Protein AF-A0A535UDQ7-F1 (afdb_monomer_lite)

Structure (mmCIF, N/CA/C/O backbone):
data_AF-A0A535UDQ7-F1
#
_entry.id   AF-A0A535UDQ7-F1
#
loop_
_atom_site.group_PDB
_atom_site.id
_atom_site.type_symbol
_atom_site.label_atom_id
_atom_site.label_alt_id
_atom_site.label_comp_id
_atom_site.label_asym_id
_atom_site.label_entity_id
_atom_site.label_seq_id
_atom_site.pdbx_PDB_ins_code
_atom_site.Cartn_x
_atom_site.Cartn_y
_atom_site.Cartn_z
_atom_site.occupancy
_atom_site.B_iso_or_equiv
_atom_site.auth_seq_id
_atom_site.auth_comp_id
_atom_site.auth_asym_id
_atom_site.auth_atom_id
_atom_site.pdbx_PDB_model_num
ATOM 1 N N . MET A 1 1 ? -22.050 14.878 -4.193 1.00 33.62 1 MET A N 1
ATOM 2 C CA . MET A 1 1 ? -20.756 15.365 -4.722 1.00 33.62 1 MET A CA 1
ATOM 3 C C . MET A 1 1 ? -20.151 16.289 -3.664 1.00 33.62 1 MET A C 1
ATOM 5 O O . MET A 1 1 ? -20.399 17.487 -3.688 1.00 33.62 1 MET A O 1
ATOM 9 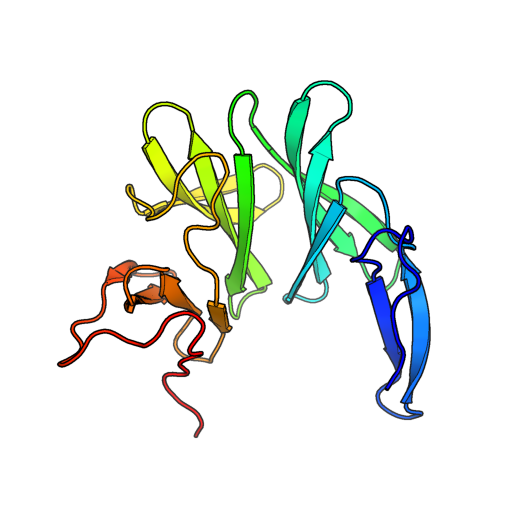N N . HIS A 1 2 ? -19.481 15.735 -2.648 1.00 35.66 2 HIS A N 1
ATOM 10 C CA . HIS A 1 2 ? -18.840 16.558 -1.617 1.00 35.66 2 HIS A CA 1
ATOM 11 C C . HIS A 1 2 ? -17.527 17.099 -2.181 1.00 35.66 2 HIS A C 1
ATOM 13 O O . HIS A 1 2 ? -16.598 16.345 -2.447 1.00 35.66 2 HIS A O 1
ATOM 19 N N . ARG A 1 3 ? -17.491 18.408 -2.440 1.00 41.28 3 ARG A N 1
ATOM 20 C CA . ARG A 1 3 ? -16.257 19.122 -2.767 1.00 41.28 3 ARG A CA 1
ATOM 21 C C . ARG A 1 3 ? -15.424 19.215 -1.491 1.00 41.28 3 ARG A C 1
ATOM 23 O O . ARG A 1 3 ? -15.891 19.806 -0.520 1.00 41.28 3 ARG A O 1
ATOM 30 N N . HIS A 1 4 ? -14.214 18.666 -1.512 1.00 39.59 4 HIS A N 1
ATOM 31 C CA . HIS A 1 4 ? -13.189 19.015 -0.533 1.00 39.59 4 HIS A CA 1
ATOM 32 C C . HIS A 1 4 ? -13.003 20.539 -0.541 1.00 39.59 4 HIS A C 1
ATOM 34 O O . HIS A 1 4 ? -12.881 21.148 -1.610 1.00 39.59 4 HIS A O 1
ATOM 40 N N . ARG A 1 5 ? -13.027 21.172 0.637 1.00 41.09 5 ARG A N 1
ATOM 41 C CA . ARG A 1 5 ? -12.591 22.566 0.771 1.00 41.09 5 ARG A CA 1
ATOM 42 C C . ARG A 1 5 ? -11.083 22.593 0.543 1.00 41.09 5 ARG A C 1
ATOM 44 O O . ARG A 1 5 ? -10.355 21.806 1.137 1.00 41.09 5 ARG A O 1
ATOM 51 N N . ALA A 1 6 ? -10.622 23.489 -0.326 1.00 38.72 6 ALA A N 1
ATOM 52 C CA . ALA A 1 6 ? -9.198 23.718 -0.522 1.00 38.72 6 ALA A CA 1
ATOM 53 C C . ALA A 1 6 ? -8.548 24.061 0.833 1.00 38.72 6 ALA A C 1
ATOM 55 O O . ALA A 1 6 ? -8.962 25.024 1.477 1.00 38.72 6 ALA A O 1
ATOM 56 N N . GLY A 1 7 ? -7.577 23.250 1.264 1.00 47.38 7 GLY A N 1
ATOM 57 C CA . GLY A 1 7 ? -6.815 23.446 2.502 1.00 47.38 7 GLY A CA 1
ATOM 58 C C . GLY A 1 7 ? -7.029 22.402 3.606 1.00 47.38 7 GLY A C 1
ATOM 59 O O . GLY A 1 7 ? -6.255 22.403 4.557 1.00 47.38 7 GLY A O 1
ATOM 60 N N . GLU A 1 8 ? -8.010 21.498 3.503 1.00 46.97 8 GLU A N 1
ATOM 61 C CA . GLU A 1 8 ? -8.045 20.323 4.391 1.00 46.97 8 GLU A CA 1
ATOM 62 C C . GLU A 1 8 ? -7.064 19.260 3.876 1.00 46.97 8 GLU A C 1
ATOM 64 O O . GLU A 1 8 ? -7.095 18.956 2.677 1.00 46.97 8 GLU A O 1
ATOM 69 N N . PRO A 1 9 ? -6.196 18.687 4.734 1.00 52.19 9 PRO A N 1
ATOM 70 C CA . PRO A 1 9 ? -5.379 17.559 4.323 1.00 52.19 9 PRO A CA 1
ATOM 71 C C . PRO A 1 9 ? -6.303 16.430 3.847 1.00 52.19 9 PRO A C 1
ATOM 73 O O . PRO A 1 9 ? -7.269 16.064 4.519 1.00 52.19 9 PRO A O 1
ATOM 76 N N . ALA A 1 10 ? -6.051 15.915 2.646 1.00 56.88 10 ALA A N 1
ATOM 77 C CA . ALA A 1 10 ? -6.670 14.675 2.198 1.00 56.88 10 ALA A CA 1
ATOM 78 C C . ALA A 1 10 ? -6.090 13.510 3.023 1.00 56.88 10 ALA A C 1
ATOM 80 O O . ALA A 1 10 ? -4.933 13.576 3.426 1.00 56.88 10 ALA A O 1
ATOM 81 N N . GLY A 1 11 ? -6.869 12.446 3.254 1.00 67.88 11 GLY A N 1
ATOM 82 C CA . GLY A 1 11 ? -6.317 11.192 3.792 1.00 67.88 11 GLY A CA 1
ATOM 83 C C . GLY A 1 11 ? -6.560 10.905 5.277 1.00 67.88 11 GLY A C 1
ATOM 84 O O . GLY A 1 11 ? -5.682 10.371 5.936 1.00 67.88 11 GLY A O 1
ATOM 85 N N . GLY A 1 12 ? -7.743 11.215 5.819 1.00 84.69 12 GLY A N 1
ATOM 86 C CA . GLY A 1 12 ? -8.188 10.651 7.105 1.00 84.69 12 GLY A CA 1
ATOM 87 C C . GLY A 1 12 ? -8.703 9.211 6.963 1.00 84.69 12 GLY A C 1
ATOM 88 O O . GLY A 1 12 ? -9.035 8.774 5.860 1.00 84.69 12 GLY A O 1
ATOM 89 N N . LEU A 1 13 ? -8.823 8.487 8.079 1.00 89.75 13 LEU A N 1
ATOM 90 C CA . LEU A 1 13 ? -9.345 7.118 8.110 1.00 89.75 13 LEU A CA 1
ATOM 91 C C . LEU A 1 13 ? -10.729 7.085 8.761 1.00 89.75 13 LEU A C 1
ATOM 93 O O . LEU A 1 13 ? -10.903 7.478 9.918 1.00 89.75 13 LEU A O 1
ATOM 97 N N . LEU A 1 14 ? -11.711 6.572 8.024 1.00 91.25 14 LEU A N 1
ATOM 98 C CA . LEU A 1 14 ? -13.067 6.343 8.514 1.00 91.25 14 LEU A CA 1
ATOM 99 C C . LEU A 1 14 ? -13.277 4.855 8.785 1.00 91.25 14 LEU A C 1
ATOM 101 O O . LEU A 1 14 ? -12.864 4.012 7.992 1.00 91.25 14 LEU A O 1
ATOM 105 N N . LEU A 1 15 ? -13.977 4.547 9.875 1.00 90.31 15 LEU A N 1
ATOM 106 C CA . LEU A 1 15 ? -14.531 3.222 10.119 1.00 90.31 15 LEU A CA 1
ATOM 107 C C . LEU A 1 15 ? -16.014 3.231 9.743 1.00 90.31 15 LEU A C 1
ATOM 109 O O . LEU A 1 15 ? -16.768 4.080 10.225 1.00 90.31 15 LEU A O 1
ATOM 113 N N . LEU A 1 16 ? -16.411 2.291 8.887 1.00 91.69 16 LEU A N 1
ATOM 114 C CA . LEU A 1 16 ? -17.787 2.108 8.434 1.00 91.69 16 LEU A CA 1
ATOM 115 C C . LEU A 1 16 ? -18.404 0.890 9.126 1.00 91.69 16 LEU A C 1
ATOM 117 O O . LEU A 1 16 ? -17.786 -0.171 9.175 1.00 91.69 16 LEU A O 1
ATOM 121 N N . ASP A 1 17 ? -19.628 1.034 9.621 1.00 91.12 17 ASP A N 1
ATOM 122 C CA . ASP A 1 17 ? -20.472 -0.084 10.034 1.00 91.12 17 ASP A CA 1
ATOM 123 C C . ASP A 1 17 ? -21.204 -0.633 8.793 1.00 91.12 17 ASP A C 1
ATOM 125 O O . ASP A 1 17 ? -22.016 0.085 8.202 1.00 91.12 17 ASP A O 1
ATOM 129 N N . PRO A 1 18 ? -20.950 -1.885 8.374 1.00 90.75 18 PRO A N 1
ATOM 130 C CA . PRO A 1 18 ? -21.571 -2.453 7.181 1.00 90.75 18 PRO A CA 1
ATOM 131 C C . PRO A 1 18 ? -23.070 -2.750 7.344 1.00 90.75 18 PRO A C 1
ATOM 133 O O . PRO A 1 18 ? -23.770 -2.857 6.341 1.00 90.75 18 PRO A O 1
ATOM 136 N N . GLY A 1 19 ? -23.574 -2.895 8.574 1.00 95.81 19 GLY A N 1
ATOM 137 C CA . GLY A 1 19 ? -24.986 -3.175 8.837 1.00 95.81 19 GLY A CA 1
ATOM 138 C C . GLY A 1 19 ? -25.859 -1.923 8.784 1.00 95.81 19 GLY A C 1
ATOM 139 O O . GLY A 1 19 ? -26.978 -1.971 8.276 1.00 95.81 19 GLY A O 1
ATOM 140 N N . SER A 1 20 ? -25.346 -0.798 9.288 1.00 95.50 20 SER A N 1
ATOM 141 C CA . SER A 1 20 ? -26.085 0.474 9.337 1.00 95.50 20 SER A CA 1
ATOM 142 C C . SER A 1 20 ? -25.658 1.490 8.274 1.00 95.50 20 SER A C 1
ATOM 144 O O . SER A 1 20 ? -26.384 2.450 8.015 1.00 95.50 20 SER A O 1
ATOM 146 N N . GLY A 1 21 ? -24.479 1.316 7.674 1.00 93.38 21 GLY A N 1
ATOM 147 C CA . GLY A 1 21 ? -23.838 2.319 6.824 1.00 93.38 21 GLY A CA 1
ATOM 148 C C . GLY A 1 21 ? -23.304 3.531 7.597 1.00 93.38 21 GLY A C 1
ATOM 149 O O . GLY A 1 21 ? -22.867 4.502 6.977 1.00 93.38 21 GLY A O 1
ATOM 150 N N . ALA A 1 22 ? -23.343 3.512 8.935 1.00 94.50 22 ALA A N 1
ATOM 151 C CA . ALA A 1 22 ? -22.817 4.597 9.749 1.00 94.50 22 ALA A CA 1
ATOM 152 C C . ALA A 1 22 ? -21.293 4.700 9.601 1.00 94.50 22 ALA A C 1
ATOM 154 O O . ALA A 1 22 ? -20.586 3.695 9.563 1.00 94.50 22 ALA A O 1
ATOM 155 N N . ALA A 1 23 ? -20.782 5.928 9.558 1.00 91.56 23 ALA A N 1
ATOM 156 C CA . ALA A 1 23 ? -19.356 6.214 9.490 1.00 91.56 23 ALA A CA 1
ATOM 157 C C . ALA A 1 23 ? -18.913 6.960 10.748 1.00 91.56 23 ALA A C 1
ATOM 159 O O . ALA A 1 23 ? -19.574 7.912 11.169 1.00 91.56 23 ALA A O 1
ATOM 160 N N . ARG A 1 24 ? -17.762 6.586 11.310 1.00 89.31 24 ARG A N 1
ATOM 161 C CA . ARG A 1 24 ? -17.077 7.389 12.331 1.00 89.31 24 ARG A CA 1
ATOM 162 C C . ARG A 1 24 ? -15.629 7.638 11.943 1.00 89.31 24 ARG A C 1
ATOM 164 O O . ARG A 1 24 ? -14.976 6.766 11.375 1.00 89.31 24 ARG A O 1
ATOM 171 N N . SER A 1 25 ? -15.123 8.822 12.281 1.00 90.12 25 SER A N 1
ATOM 172 C CA . SER A 1 25 ? -13.695 9.112 12.147 1.00 90.12 25 SER A CA 1
ATOM 173 C C . SER A 1 25 ? -12.915 8.220 13.106 1.00 90.12 25 SER A C 1
ATOM 175 O O . SER A 1 25 ? -13.185 8.208 14.309 1.00 90.12 25 SER A O 1
ATOM 177 N N . LEU A 1 26 ? -11.994 7.437 12.553 1.00 90.62 26 LEU A N 1
ATOM 178 C CA . LEU A 1 26 ? -11.034 6.653 13.318 1.00 90.62 26 LEU A CA 1
ATOM 179 C C . LEU A 1 26 ? -9.729 7.435 13.470 1.00 90.62 26 LEU A C 1
ATOM 181 O O . LEU A 1 26 ? -9.151 7.458 14.553 1.00 90.62 26 LEU A O 1
ATOM 185 N N . ARG A 1 27 ? -9.313 8.125 12.399 1.00 91.06 27 ARG A N 1
ATOM 186 C CA . ARG A 1 27 ? -8.212 9.090 12.406 1.00 91.06 27 ARG A CA 1
ATOM 187 C C . ARG A 1 27 ? -8.583 10.322 11.584 1.00 91.06 27 ARG A C 1
ATOM 189 O O . ARG A 1 27 ? -9.056 10.163 10.454 1.00 91.06 27 ARG A O 1
ATOM 196 N N . PRO A 1 28 ? -8.361 11.542 12.103 1.00 89.25 28 PRO A N 1
ATOM 197 C CA . PRO A 1 28 ? -8.414 12.730 11.265 1.00 89.25 28 PRO A CA 1
ATOM 198 C C . PRO A 1 28 ? -7.311 12.670 10.200 1.00 89.25 28 PRO A C 1
ATOM 200 O O . PRO A 1 28 ? -6.372 11.884 10.306 1.00 89.25 28 PRO A O 1
ATOM 203 N N . ALA A 1 29 ? -7.428 13.495 9.164 1.00 89.00 29 ALA A N 1
ATOM 204 C CA . ALA A 1 29 ? -6.329 13.673 8.228 1.00 89.00 29 ALA A CA 1
ATOM 205 C C . ALA A 1 29 ? -5.152 14.355 8.941 1.00 89.00 29 ALA A C 1
ATOM 207 O O . ALA A 1 29 ? -5.327 15.376 9.610 1.00 89.00 29 ALA A O 1
ATOM 208 N N . GLU A 1 30 ? -3.966 13.778 8.794 1.00 88.31 30 GLU A N 1
ATOM 209 C CA . GLU A 1 30 ? -2.730 14.231 9.427 1.00 88.31 30 GLU A CA 1
ATOM 210 C C . GLU A 1 30 ? -1.727 14.572 8.321 1.00 88.31 30 GLU A C 1
ATOM 212 O O . GLU A 1 30 ? -1.584 13.836 7.345 1.00 88.31 30 GLU A O 1
ATOM 217 N N . ALA A 1 31 ? -1.054 15.719 8.434 1.00 87.06 31 ALA A N 1
ATOM 218 C CA . ALA A 1 31 ? -0.067 16.118 7.437 1.00 87.06 31 ALA A CA 1
ATOM 219 C C . ALA A 1 31 ? 1.073 15.091 7.385 1.00 87.06 31 ALA A C 1
ATOM 221 O O . ALA A 1 31 ? 1.630 14.732 8.420 1.00 87.06 31 ALA A O 1
ATOM 222 N N . GLY A 1 32 ? 1.414 14.638 6.178 1.00 88.06 32 GLY A N 1
ATOM 223 C CA . GLY A 1 32 ? 2.458 13.638 5.966 1.00 88.06 32 GLY A CA 1
ATOM 224 C C . GLY A 1 32 ? 2.023 12.193 6.210 1.00 88.06 32 GLY A C 1
ATOM 225 O O . GLY A 1 32 ? 2.858 11.319 6.051 1.00 88.06 32 GLY A O 1
ATOM 226 N N . VAL A 1 33 ? 0.761 11.907 6.556 1.00 90.88 33 VAL A N 1
ATOM 227 C CA . VAL A 1 33 ? 0.264 10.528 6.716 1.00 90.88 33 VAL A CA 1
ATOM 228 C C . VAL A 1 33 ? -0.734 10.199 5.609 1.00 90.88 33 VAL A C 1
ATOM 230 O O . VAL A 1 33 ? -1.753 10.869 5.458 1.00 90.88 33 VAL A O 1
ATOM 233 N N . GLU A 1 34 ? -0.461 9.136 4.857 1.00 90.44 34 GLU A N 1
ATOM 234 C CA . GLU A 1 34 ? -1.317 8.635 3.782 1.00 90.44 34 GLU A CA 1
ATOM 235 C C . GLU A 1 34 ? -1.817 7.223 4.128 1.00 90.44 34 GLU A C 1
ATOM 237 O O . GLU A 1 34 ? -1.086 6.242 3.983 1.00 90.44 34 GLU A O 1
ATOM 242 N N . TRP A 1 35 ? -3.076 7.104 4.572 1.00 91.56 35 TRP A N 1
ATOM 243 C CA . TRP A 1 35 ? -3.750 5.807 4.726 1.00 91.56 35 TRP A CA 1
ATOM 244 C C . TRP A 1 35 ? -4.123 5.250 3.349 1.00 91.56 35 TRP A C 1
ATOM 246 O O . TRP A 1 35 ? -5.071 5.720 2.721 1.00 91.56 35 TRP A O 1
ATOM 256 N N . ALA A 1 36 ? -3.383 4.242 2.888 1.00 85.94 36 ALA A N 1
ATOM 257 C CA . ALA A 1 36 ? -3.454 3.755 1.508 1.00 85.94 36 ALA A CA 1
ATOM 258 C C . ALA A 1 36 ? -3.890 2.284 1.381 1.00 85.94 36 ALA A C 1
ATOM 260 O O . ALA A 1 36 ? -4.136 1.812 0.272 1.00 85.94 36 ALA A O 1
ATOM 261 N N . GLY A 1 37 ? -4.017 1.545 2.491 1.00 89.12 37 GLY A N 1
ATOM 262 C CA . GLY A 1 37 ? -4.386 0.129 2.444 1.00 89.12 37 GLY A CA 1
ATOM 263 C C . GLY A 1 37 ? -5.151 -0.362 3.666 1.00 89.12 37 GLY A C 1
ATOM 264 O O . GLY A 1 37 ? -4.952 0.112 4.781 1.00 89.12 37 GLY A O 1
ATOM 265 N N . VAL A 1 38 ? -6.018 -1.350 3.448 1.00 92.19 38 VAL A N 1
ATOM 266 C CA . VAL A 1 38 ? -6.732 -2.092 4.494 1.00 92.19 38 VAL A CA 1
ATOM 267 C C . VAL A 1 38 ? -6.612 -3.579 4.177 1.00 92.19 38 VAL A C 1
ATOM 269 O O . VAL A 1 38 ? -6.871 -3.990 3.049 1.00 92.19 38 VAL A O 1
ATOM 272 N N . GLY A 1 39 ? -6.209 -4.382 5.159 1.00 92.75 39 GLY A N 1
ATOM 273 C CA . GLY A 1 39 ? -6.019 -5.827 5.009 1.00 92.75 39 GLY A CA 1
ATOM 274 C C . GLY A 1 39 ? -5.415 -6.447 6.268 1.00 92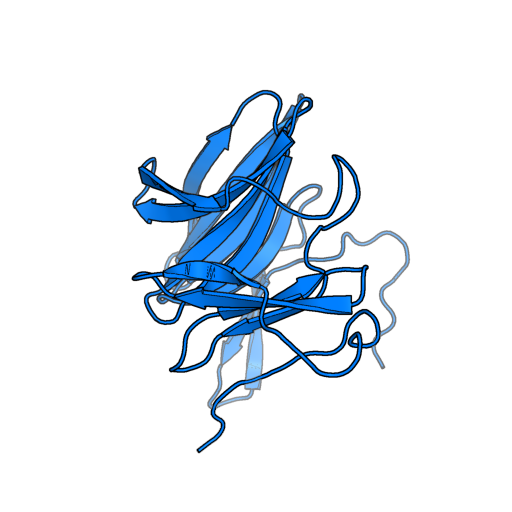.75 39 GLY A C 1
ATOM 275 O O . GLY A 1 39 ? -4.851 -5.735 7.101 1.00 92.75 39 GLY A O 1
ATOM 276 N N . GLY A 1 40 ? -5.577 -7.761 6.454 1.00 91.31 40 GLY A N 1
ATOM 277 C CA . GLY A 1 40 ? -5.069 -8.457 7.649 1.00 91.31 40 GLY A CA 1
ATOM 278 C C . GLY A 1 40 ? -5.643 -7.941 8.974 1.00 91.31 40 GLY A C 1
ATOM 279 O O . GLY A 1 40 ? -4.943 -7.924 9.987 1.00 91.31 40 GLY A O 1
ATOM 280 N N . GLY A 1 41 ? -6.878 -7.427 8.956 1.00 92.75 41 GLY A N 1
ATOM 281 C CA . GLY A 1 41 ? -7.509 -6.805 10.125 1.00 92.75 41 GLY A CA 1
ATOM 282 C C . GLY A 1 41 ? -6.894 -5.464 10.543 1.00 92.75 41 GLY A C 1
ATOM 283 O O . GLY A 1 41 ? -7.065 -5.058 11.686 1.00 92.75 41 GLY A O 1
ATOM 284 N N . ALA A 1 42 ? -6.163 -4.782 9.657 1.00 95.88 42 ALA A N 1
ATOM 285 C CA . ALA A 1 42 ? -5.518 -3.506 9.947 1.00 95.88 42 ALA A CA 1
ATOM 286 C C . ALA A 1 42 ? -5.699 -2.478 8.829 1.00 95.88 42 ALA A C 1
ATOM 288 O O . ALA A 1 42 ? -5.978 -2.826 7.679 1.00 95.88 42 ALA A O 1
ATOM 289 N N . ALA A 1 43 ? -5.490 -1.210 9.180 1.00 95.94 43 ALA A N 1
ATOM 290 C CA . ALA A 1 43 ? -5.242 -0.145 8.217 1.00 95.94 43 ALA A CA 1
ATOM 291 C C . ALA A 1 43 ? -3.741 0.158 8.151 1.00 95.94 43 ALA A C 1
ATOM 293 O O . ALA A 1 43 ? -3.030 0.048 9.151 1.00 95.94 43 ALA A O 1
ATOM 294 N N . TRP A 1 44 ? -3.267 0.541 6.974 1.00 97.06 44 TRP A N 1
ATOM 295 C CA . TRP A 1 44 ? -1.855 0.739 6.675 1.00 97.06 44 TRP A CA 1
ATOM 296 C C . TRP A 1 44 ? -1.620 2.119 6.085 1.00 97.06 44 TRP A C 1
ATOM 298 O O . TRP A 1 44 ? -2.380 2.567 5.219 1.00 97.06 44 TRP A O 1
ATOM 308 N N . ALA A 1 45 ? -0.553 2.764 6.542 1.00 94.88 45 ALA A N 1
ATOM 309 C CA . ALA A 1 45 ? -0.156 4.076 6.068 1.00 94.88 45 ALA A CA 1
ATOM 310 C C . ALA A 1 45 ? 1.329 4.148 5.734 1.00 94.88 45 ALA A C 1
ATOM 312 O O . ALA A 1 45 ? 2.154 3.494 6.373 1.00 94.88 45 ALA A O 1
ATOM 313 N N . SER A 1 46 ? 1.637 5.003 4.765 1.00 93.50 46 SER A N 1
ATOM 314 C CA . SER A 1 46 ? 2.950 5.628 4.629 1.00 93.50 46 SER A CA 1
ATOM 315 C C . SER A 1 46 ? 2.933 6.951 5.389 1.00 93.50 46 SER A C 1
ATOM 317 O O . SER A 1 46 ? 1.969 7.709 5.271 1.00 93.50 46 SER A O 1
ATOM 319 N N . ALA A 1 47 ? 3.967 7.223 6.180 1.00 92.44 47 ALA A N 1
ATOM 320 C CA . ALA A 1 47 ? 4.073 8.442 6.969 1.00 92.44 47 ALA A CA 1
ATOM 321 C C . ALA A 1 47 ? 5.437 9.112 6.784 1.00 92.44 47 ALA A C 1
ATOM 323 O O . ALA A 1 47 ? 6.471 8.490 7.014 1.00 92.44 47 ALA A O 1
ATOM 324 N N . THR A 1 48 ? 5.446 10.389 6.417 1.00 90.31 48 THR A N 1
ATOM 325 C CA . THR A 1 48 ? 6.640 11.234 6.385 1.00 90.31 48 THR A CA 1
ATOM 326 C C . THR A 1 48 ? 6.877 11.825 7.771 1.00 90.31 48 THR A C 1
ATOM 328 O O . THR A 1 48 ? 6.001 12.478 8.345 1.00 90.31 48 THR A O 1
ATOM 331 N N . LEU A 1 49 ? 8.074 11.619 8.316 1.00 86.81 49 LEU A N 1
ATOM 332 C CA . LEU A 1 49 ? 8.415 12.091 9.652 1.00 86.81 49 LEU A CA 1
ATOM 333 C C . LEU A 1 49 ? 8.803 13.578 9.664 1.00 86.81 49 LEU A C 1
ATOM 335 O O . LEU A 1 49 ? 9.463 14.068 8.737 1.00 86.81 49 LEU A O 1
ATOM 339 N N . PRO A 1 50 ? 8.484 14.310 10.748 1.00 80.12 50 PRO A N 1
ATOM 340 C CA . PRO A 1 50 ? 9.049 15.632 10.981 1.00 80.12 50 PRO A CA 1
ATOM 341 C C . PRO A 1 50 ? 10.582 15.553 11.048 1.00 80.12 50 PRO A C 1
ATOM 343 O O . PRO A 1 50 ? 11.133 14.887 11.918 1.00 80.12 50 PRO A O 1
ATOM 346 N N . GLY A 1 51 ? 11.273 16.250 10.143 1.00 75.75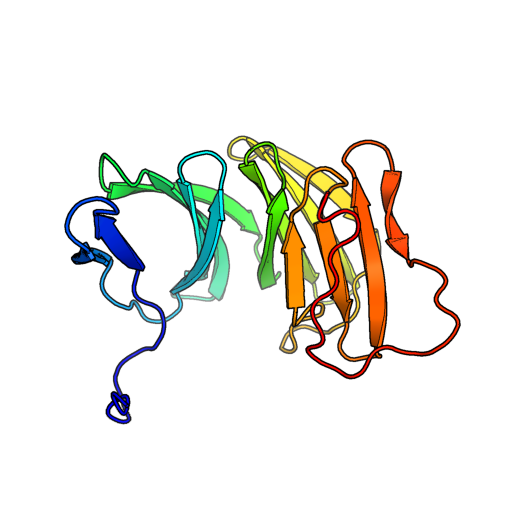 51 GLY A N 1
ATOM 347 C CA . GLY A 1 51 ? 12.741 16.223 10.053 1.00 75.75 51 GLY A CA 1
ATOM 348 C C . GLY A 1 51 ? 13.309 15.291 8.977 1.00 75.75 51 GLY A C 1
ATOM 349 O O . GLY A 1 51 ? 14.519 15.301 8.767 1.00 75.75 51 GLY A O 1
ATOM 350 N N . GLY A 1 52 ? 12.450 14.569 8.249 1.00 78.25 52 GLY A N 1
ATOM 351 C CA . GLY A 1 52 ? 12.828 13.711 7.126 1.00 78.25 52 GLY A CA 1
ATOM 352 C C . GLY A 1 52 ? 12.776 12.217 7.453 1.00 78.25 52 GLY A C 1
ATOM 353 O O . GLY A 1 52 ? 12.750 11.814 8.613 1.00 78.25 52 GLY A O 1
ATOM 354 N N . GLY A 1 53 ? 12.762 11.398 6.400 1.00 84.00 53 GLY A N 1
ATOM 355 C CA . GLY A 1 53 ? 12.555 9.952 6.491 1.00 84.00 53 GLY A CA 1
ATOM 356 C C . GLY A 1 53 ? 11.078 9.562 6.457 1.00 84.00 53 GLY A C 1
ATOM 357 O O . GLY A 1 53 ? 10.189 10.388 6.676 1.00 84.00 53 GLY A O 1
ATOM 358 N N . GLU A 1 54 ? 10.827 8.288 6.164 1.00 92.25 54 GLU A N 1
ATOM 359 C CA . GLU A 1 54 ? 9.475 7.747 6.057 1.00 92.25 54 GLU A CA 1
ATOM 360 C C . GLU A 1 54 ? 9.308 6.461 6.871 1.00 92.25 54 GLU A C 1
ATOM 362 O O . GLU A 1 54 ? 10.267 5.742 7.180 1.00 92.25 54 GLU A O 1
ATOM 367 N N . GLU A 1 55 ? 8.061 6.187 7.233 1.00 95.62 55 GLU A N 1
ATOM 368 C CA . GLU A 1 55 ? 7.628 5.005 7.961 1.00 95.62 55 GLU A CA 1
ATOM 369 C C . GLU A 1 55 ? 6.467 4.315 7.255 1.00 95.62 55 GLU A C 1
ATOM 371 O O . GLU A 1 55 ? 5.633 4.948 6.609 1.00 95.62 55 GLU A O 1
ATOM 376 N N . VAL A 1 56 ? 6.371 3.005 7.471 1.00 97.19 56 VAL A N 1
ATOM 377 C CA . VAL A 1 56 ? 5.148 2.242 7.229 1.00 97.19 56 VAL A CA 1
ATOM 378 C C . VAL A 1 56 ? 4.519 1.928 8.574 1.00 97.19 56 VAL A C 1
ATOM 380 O O . VAL A 1 56 ? 5.136 1.287 9.432 1.00 97.19 56 VAL A O 1
ATOM 383 N N . GLN A 1 57 ? 3.284 2.378 8.750 1.00 96.75 57 GLN A N 1
ATOM 384 C CA . GLN A 1 57 ? 2.534 2.286 9.994 1.00 96.75 57 GLN A CA 1
ATOM 385 C C . GLN A 1 57 ? 1.355 1.323 9.843 1.00 96.75 57 GLN A C 1
ATOM 387 O O . GLN A 1 57 ? 0.671 1.312 8.818 1.00 96.75 57 GLN A O 1
ATOM 392 N N . ARG A 1 58 ? 1.100 0.535 10.890 1.00 97.44 58 ARG A N 1
ATOM 393 C CA . ARG A 1 58 ? -0.072 -0.335 11.029 1.00 97.44 58 ARG A CA 1
ATOM 394 C C . ARG A 1 58 ? -0.975 0.212 12.122 1.00 97.44 58 ARG A C 1
ATOM 396 O O . ARG A 1 58 ? -0.514 0.392 13.247 1.00 97.44 58 ARG A O 1
ATOM 403 N N . LEU A 1 59 ? -2.251 0.399 11.816 1.00 96.69 59 LEU A N 1
ATOM 404 C CA . LEU A 1 59 ? -3.287 0.747 12.780 1.00 96.69 59 LEU A CA 1
ATOM 405 C C . LEU A 1 59 ? -4.183 -0.453 13.067 1.00 96.69 59 LEU A C 1
ATOM 407 O O . LEU A 1 59 ? -4.721 -1.072 12.147 1.00 96.69 59 LEU A O 1
ATOM 411 N N . ASP A 1 60 ? -4.360 -0.744 14.352 1.00 94.56 60 ASP A N 1
ATOM 412 C CA . ASP A 1 60 ? -5.405 -1.632 14.851 1.00 94.56 60 ASP A CA 1
ATOM 413 C C . ASP A 1 60 ? -6.745 -0.872 14.873 1.00 94.56 60 ASP A C 1
ATOM 415 O O . ASP A 1 60 ? -6.874 0.109 15.613 1.00 94.56 60 ASP A O 1
ATOM 419 N N . PRO A 1 61 ? -7.745 -1.269 14.069 1.00 90.94 61 PRO A N 1
ATOM 420 C CA . PRO A 1 61 ? -9.006 -0.549 13.982 1.00 90.94 61 PRO A CA 1
ATOM 421 C C . PRO A 1 61 ? -9.905 -0.722 15.211 1.00 90.94 61 PRO A C 1
ATOM 423 O O . PRO A 1 61 ? -10.786 0.116 15.427 1.00 90.94 61 PRO A O 1
ATOM 426 N N . GLU A 1 62 ? -9.692 -1.766 16.016 1.00 89.62 62 GLU A N 1
ATOM 427 C CA . GLU A 1 62 ? -10.451 -2.004 17.244 1.00 89.62 62 GLU A CA 1
ATOM 428 C C . GLU A 1 62 ? -9.994 -1.047 18.347 1.00 89.62 62 GLU A C 1
ATOM 430 O O . GLU A 1 62 ? -10.815 -0.374 18.975 1.00 89.62 62 GLU A O 1
ATOM 435 N N . HIS A 1 63 ? -8.676 -0.935 18.534 1.00 87.56 63 HIS A N 1
ATOM 436 C CA . HIS A 1 63 ? -8.078 -0.179 19.639 1.00 87.56 63 HIS A CA 1
ATOM 437 C C . HIS A 1 63 ? -7.553 1.208 19.238 1.00 87.56 63 HIS A C 1
ATOM 439 O O . HIS A 1 63 ? -7.228 2.020 20.104 1.00 87.56 63 HIS A O 1
ATOM 445 N N . GLY A 1 64 ? -7.441 1.495 17.939 1.00 88.56 64 GLY A N 1
ATOM 446 C CA . GLY A 1 64 ? -6.874 2.738 17.404 1.00 88.56 64 GLY A CA 1
ATOM 447 C C . GLY A 1 64 ? -5.358 2.875 17.595 1.00 88.56 64 GLY A C 1
ATOM 448 O O . GLY A 1 64 ? -4.808 3.955 17.361 1.00 88.56 64 GLY A O 1
ATOM 449 N N . THR A 1 65 ? -4.676 1.815 18.035 1.00 92.94 65 THR A N 1
ATOM 450 C CA . THR A 1 65 ? -3.235 1.824 18.304 1.00 92.94 65 THR A CA 1
ATOM 451 C C . THR A 1 65 ? -2.447 1.768 17.001 1.00 92.94 65 THR A C 1
ATOM 453 O O . THR A 1 65 ? -2.797 1.033 16.078 1.00 92.94 65 THR A O 1
ATOM 456 N N . VAL A 1 66 ? -1.372 2.556 16.923 1.00 94.69 66 VAL A N 1
ATOM 457 C CA . VAL A 1 66 ? -0.470 2.587 15.766 1.00 94.69 66 VAL A CA 1
ATOM 458 C C . VAL A 1 66 ? 0.876 1.999 16.151 1.00 94.69 66 VAL A C 1
ATOM 460 O O . VAL A 1 66 ? 1.452 2.372 17.170 1.00 94.69 66 VAL A O 1
ATOM 463 N N . ALA A 1 67 ? 1.374 1.096 15.314 1.00 95.94 67 ALA A N 1
ATOM 464 C CA . ALA A 1 67 ? 2.709 0.532 15.415 1.00 95.94 67 ALA A CA 1
ATOM 465 C C . ALA A 1 67 ? 3.497 0.822 14.137 1.00 95.94 67 ALA A C 1
ATOM 467 O O . ALA A 1 67 ? 2.990 0.632 13.029 1.00 95.94 67 ALA A O 1
ATOM 468 N N . VAL A 1 68 ? 4.757 1.222 14.292 1.00 96.31 68 VAL A N 1
ATOM 469 C CA . VAL A 1 68 ? 5.700 1.326 13.176 1.00 96.31 68 VAL A CA 1
ATOM 470 C C . VAL A 1 68 ? 6.152 -0.079 12.796 1.00 96.31 68 VAL A C 1
ATOM 472 O O . VAL A 1 68 ? 6.606 -0.848 13.643 1.00 96.31 68 VAL A O 1
ATOM 475 N N . TRP A 1 69 ? 6.001 -0.429 11.524 1.00 97.38 69 TRP A N 1
ATOM 476 C CA . TRP A 1 69 ? 6.429 -1.721 10.989 1.00 97.38 69 TRP A CA 1
ATOM 477 C C . TRP A 1 69 ? 7.740 -1.632 10.224 1.00 97.38 69 TRP A C 1
ATOM 479 O O . TRP A 1 69 ? 8.524 -2.581 10.243 1.00 97.38 69 TRP A O 1
ATOM 489 N N . MET A 1 70 ? 7.990 -0.495 9.580 1.00 96.69 70 MET A N 1
ATOM 490 C CA . MET A 1 70 ? 9.236 -0.220 8.882 1.00 96.69 70 MET A CA 1
ATOM 491 C C . MET A 1 70 ? 9.573 1.258 9.005 1.00 96.69 70 MET A C 1
ATOM 493 O O . MET A 1 70 ? 8.698 2.105 8.867 1.00 96.69 70 MET A O 1
ATOM 497 N N . HIS A 1 71 ? 10.852 1.536 9.216 1.00 94.62 71 HIS A N 1
ATOM 498 C CA . HIS A 1 71 ? 11.450 2.856 9.112 1.00 94.62 71 HIS A CA 1
ATOM 499 C C . HIS A 1 71 ? 12.747 2.709 8.316 1.00 94.62 71 HIS A C 1
ATOM 501 O O . HIS A 1 71 ? 13.465 1.716 8.488 1.00 94.62 71 HIS A O 1
ATOM 507 N N . ARG A 1 72 ? 13.043 3.660 7.430 1.00 88.19 72 ARG A N 1
ATOM 508 C CA . ARG A 1 72 ? 14.289 3.640 6.661 1.00 88.19 72 ARG A CA 1
ATOM 509 C C . ARG A 1 72 ? 14.789 5.056 6.421 1.00 88.19 72 ARG A C 1
ATOM 511 O O . ARG A 1 72 ? 14.170 5.831 5.701 1.00 88.19 72 ARG A O 1
ATOM 518 N N . GLU A 1 73 ? 15.934 5.375 7.007 1.00 87.19 73 GLU A N 1
ATOM 51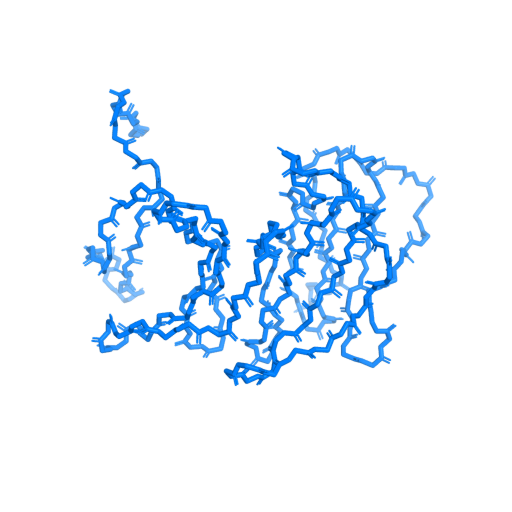9 C CA . GLU A 1 73 ? 16.586 6.661 6.780 1.00 87.19 73 GLU A CA 1
ATOM 520 C C . GLU A 1 73 ? 17.050 6.792 5.323 1.00 87.19 73 GLU A C 1
ATOM 522 O O . GLU A 1 73 ? 17.554 5.838 4.724 1.00 87.19 73 GLU A O 1
ATOM 527 N N . GLY A 1 74 ? 16.881 7.989 4.753 1.00 85.31 74 GLY A N 1
ATOM 528 C CA . GLY A 1 74 ? 17.340 8.311 3.399 1.00 85.31 74 GLY A CA 1
ATOM 529 C C . GLY A 1 74 ? 16.594 7.595 2.268 1.00 85.31 74 GLY A C 1
ATOM 530 O O . GLY A 1 74 ? 17.086 7.603 1.142 1.00 85.31 74 GLY A O 1
ATOM 531 N N . ALA A 1 75 ? 15.445 6.976 2.550 1.00 87.88 75 ALA A N 1
ATOM 532 C CA . ALA A 1 75 ? 14.593 6.349 1.547 1.00 87.88 75 ALA A CA 1
ATOM 533 C C . ALA A 1 75 ? 13.123 6.743 1.744 1.00 87.88 75 ALA A C 1
ATOM 535 O O . ALA A 1 75 ? 12.647 6.828 2.877 1.00 87.88 75 ALA A O 1
ATOM 536 N N . GLY A 1 76 ? 12.407 6.930 0.636 1.00 89.25 76 GLY A N 1
ATOM 537 C CA . GLY A 1 76 ? 10.950 7.006 0.622 1.00 89.25 76 GLY A CA 1
ATOM 538 C C . GLY A 1 76 ? 10.335 5.611 0.757 1.00 89.25 76 GLY A C 1
ATOM 539 O O . GLY A 1 76 ? 10.833 4.643 0.175 1.00 89.25 76 GLY A O 1
ATOM 540 N N . LEU A 1 77 ? 9.259 5.499 1.527 1.00 91.94 77 LEU A N 1
ATOM 541 C CA . LEU A 1 77 ? 8.470 4.300 1.766 1.00 91.94 77 LEU A CA 1
ATOM 542 C C . LEU A 1 77 ? 7.025 4.545 1.327 1.00 91.94 77 LEU A C 1
ATOM 544 O O . LEU A 1 77 ? 6.223 5.138 2.049 1.00 91.94 77 LEU A O 1
ATOM 548 N N . ARG A 1 78 ? 6.646 3.995 0.173 1.00 90.56 78 ARG A N 1
ATOM 549 C CA . ARG A 1 78 ? 5.278 4.097 -0.348 1.00 90.56 78 ARG A CA 1
ATOM 550 C C . ARG A 1 78 ? 4.575 2.748 -0.302 1.00 90.56 78 ARG A C 1
ATOM 552 O O . ARG A 1 78 ? 5.031 1.783 -0.915 1.00 90.56 78 ARG A O 1
ATOM 559 N N . LEU A 1 79 ? 3.450 2.676 0.404 1.00 93.00 79 LEU A N 1
ATOM 560 C CA . LEU A 1 79 ? 2.581 1.506 0.373 1.00 93.00 79 LEU A CA 1
ATOM 561 C C . LEU A 1 79 ? 2.032 1.312 -1.048 1.00 93.00 79 LEU A C 1
ATOM 563 O O . LEU A 1 79 ? 1.471 2.234 -1.635 1.00 93.00 79 LEU A O 1
ATOM 567 N N . ILE A 1 80 ? 2.190 0.105 -1.585 1.00 92.75 80 ILE A N 1
ATOM 568 C CA . ILE A 1 80 ? 1.657 -0.285 -2.894 1.00 92.75 80 ILE A CA 1
ATOM 569 C C . ILE A 1 80 ? 0.302 -0.972 -2.710 1.00 92.75 80 ILE A C 1
ATOM 571 O O . ILE A 1 80 ? -0.683 -0.609 -3.344 1.00 92.75 80 ILE A O 1
ATOM 575 N N . ALA A 1 81 ? 0.266 -1.995 -1.854 1.00 93.94 81 ALA A N 1
ATOM 576 C CA . ALA A 1 81 ? -0.914 -2.811 -1.588 1.00 93.94 81 ALA A CA 1
ATOM 577 C C . ALA A 1 81 ? -0.743 -3.600 -0.286 1.00 93.94 81 ALA A C 1
ATOM 579 O O . ALA A 1 81 ? 0.324 -3.589 0.326 1.00 93.94 81 ALA A O 1
ATOM 580 N N . VAL A 1 82 ? -1.777 -4.350 0.083 1.00 96.00 82 VAL A N 1
ATOM 581 C CA . VAL A 1 82 ? -1.730 -5.370 1.136 1.00 96.00 82 VAL A CA 1
ATOM 582 C C . VAL A 1 82 ? -2.115 -6.702 0.501 1.00 96.00 82 VAL A C 1
ATOM 584 O O . VAL A 1 82 ? -3.123 -6.757 -0.204 1.00 96.00 82 VAL A O 1
ATOM 587 N N . ASP A 1 83 ? -1.311 -7.749 0.682 1.00 95.00 83 ASP A N 1
ATOM 588 C CA . ASP A 1 83 ? -1.602 -9.068 0.117 1.00 95.00 83 ASP A CA 1
ATOM 589 C C . ASP A 1 83 ? -2.772 -9.776 0.831 1.00 95.00 83 ASP A C 1
ATOM 591 O O . ASP A 1 83 ? -3.348 -9.263 1.794 1.00 95.00 83 ASP A O 1
ATOM 595 N N . GLY A 1 84 ? -3.156 -10.954 0.328 1.00 92.75 84 GLY A N 1
ATOM 596 C CA . GLY A 1 84 ? -4.279 -11.726 0.871 1.00 92.75 84 GLY A CA 1
ATOM 597 C C . GLY A 1 84 ? -4.082 -12.194 2.318 1.00 92.75 84 GLY A C 1
ATOM 598 O O . GLY A 1 84 ? -5.072 -12.433 3.007 1.00 92.75 84 GLY A O 1
ATOM 599 N N . ASP A 1 85 ? -2.835 -12.260 2.792 1.00 94.00 85 ASP A N 1
ATOM 600 C CA . ASP A 1 85 ? -2.483 -12.635 4.165 1.00 94.00 85 ASP A CA 1
ATOM 601 C C . ASP A 1 85 ? -2.379 -11.410 5.093 1.00 94.00 85 ASP A C 1
ATOM 603 O O . ASP A 1 85 ? -2.194 -11.550 6.302 1.00 94.00 85 ASP A O 1
ATOM 607 N N . GLY A 1 86 ? -2.531 -10.195 4.555 1.00 95.12 86 GLY A N 1
ATOM 608 C CA . GLY A 1 86 ? -2.443 -8.961 5.328 1.00 95.12 86 GLY A CA 1
ATOM 609 C C . GLY A 1 86 ? -1.049 -8.341 5.393 1.00 95.12 86 GLY A C 1
ATOM 610 O O . GLY A 1 86 ? -0.847 -7.414 6.180 1.00 95.12 86 GLY A O 1
ATOM 611 N N . HIS A 1 87 ? -0.098 -8.816 4.590 1.00 96.69 87 HIS A N 1
ATOM 612 C CA . HIS A 1 87 ? 1.255 -8.276 4.540 1.00 96.69 87 HIS A CA 1
ATOM 613 C C . HIS A 1 87 ? 1.342 -7.122 3.534 1.00 96.69 87 HIS A C 1
ATOM 615 O O . HIS A 1 87 ? 0.973 -7.284 2.365 1.00 96.69 87 HIS A O 1
ATOM 621 N N . PRO A 1 88 ? 1.835 -5.941 3.936 1.00 96.94 88 PRO A N 1
ATOM 622 C CA . PRO A 1 88 ? 1.965 -4.818 3.023 1.00 96.94 88 PRO A CA 1
ATOM 623 C C . PRO A 1 88 ? 3.136 -5.021 2.051 1.00 96.94 88 PRO A C 1
ATOM 625 O O . PRO A 1 88 ? 4.241 -5.418 2.438 1.00 96.94 88 PRO A O 1
ATOM 628 N N . LEU A 1 89 ? 2.893 -4.681 0.785 1.00 96.38 89 LEU A N 1
ATOM 629 C CA . LEU A 1 89 ? 3.927 -4.439 -0.214 1.00 96.38 89 LEU A CA 1
ATOM 630 C C . LEU A 1 89 ? 4.283 -2.959 -0.213 1.00 96.38 89 LEU A C 1
ATOM 632 O O . LEU A 1 89 ? 3.408 -2.101 -0.325 1.00 96.38 89 LEU A O 1
ATOM 636 N N . VAL A 1 90 ? 5.575 -2.673 -0.141 1.00 95.38 90 VAL A N 1
ATOM 637 C CA . VAL A 1 90 ? 6.110 -1.324 0.019 1.00 95.38 90 VAL A CA 1
ATOM 638 C C . VAL A 1 90 ? 7.163 -1.080 -1.053 1.00 95.38 90 VAL A C 1
ATOM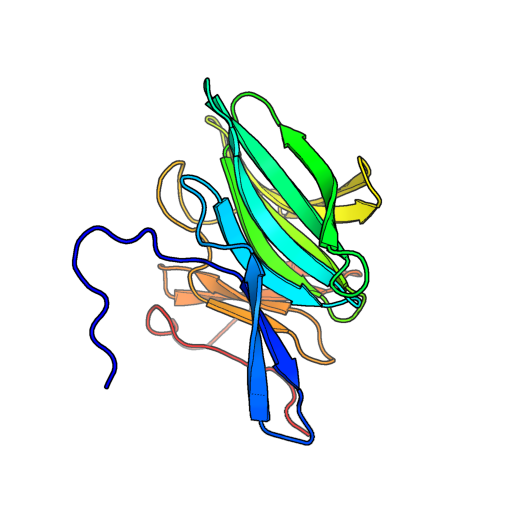 640 O O . VAL A 1 90 ? 8.117 -1.850 -1.193 1.00 95.38 90 VAL A O 1
ATOM 643 N N . GLN A 1 91 ? 6.992 -0.002 -1.810 1.00 93.50 91 GLN A N 1
ATOM 644 C CA . GLN A 1 91 ? 8.053 0.559 -2.629 1.00 93.50 91 GLN A CA 1
ATOM 645 C C . GLN A 1 91 ? 9.034 1.272 -1.702 1.00 93.50 91 GLN A C 1
ATOM 647 O O . GLN A 1 91 ? 8.645 2.142 -0.926 1.00 93.50 91 GLN A O 1
ATOM 652 N N . VAL A 1 92 ? 10.306 0.910 -1.815 1.00 92.62 92 VAL A N 1
ATOM 653 C CA . VAL A 1 92 ? 11.409 1.612 -1.166 1.00 92.62 92 VAL A CA 1
ATOM 654 C C . VAL A 1 92 ? 12.146 2.392 -2.244 1.00 92.62 92 VAL A C 1
ATOM 656 O O . VAL A 1 92 ? 12.854 1.787 -3.052 1.00 92.62 92 VAL A O 1
ATOM 659 N N . ALA A 1 93 ? 11.958 3.709 -2.264 1.00 89.38 93 ALA A N 1
ATOM 660 C CA . ALA A 1 93 ? 12.649 4.630 -3.157 1.00 89.38 93 ALA A CA 1
ATOM 661 C C . ALA A 1 93 ? 13.937 5.113 -2.484 1.00 89.38 93 ALA A C 1
ATOM 663 O O . ALA A 1 93 ? 13.886 5.823 -1.484 1.00 89.38 93 ALA A O 1
ATOM 664 N N . ALA A 1 94 ? 15.088 4.671 -2.985 1.00 84.44 94 ALA A N 1
ATOM 665 C CA . ALA A 1 94 ? 16.394 5.091 -2.490 1.00 84.44 94 ALA A CA 1
ATOM 666 C C . ALA A 1 94 ? 17.186 5.782 -3.612 1.00 84.44 94 ALA A C 1
ATOM 668 O O . ALA A 1 94 ? 16.993 5.423 -4.778 1.00 84.44 94 ALA A O 1
ATOM 669 N N . PRO A 1 95 ? 18.147 6.672 -3.286 1.00 81.75 95 PRO A N 1
ATOM 670 C CA . PRO A 1 95 ? 18.805 7.527 -4.279 1.00 81.75 95 PRO A CA 1
ATOM 671 C C . PRO A 1 95 ? 19.490 6.777 -5.429 1.00 81.75 95 PRO A C 1
ATOM 673 O O . PRO A 1 95 ? 19.659 7.320 -6.516 1.00 81.75 95 PRO A O 1
ATOM 676 N N . GLN A 1 96 ? 19.939 5.539 -5.193 1.00 80.62 96 GLN A N 1
ATOM 677 C CA . GLN A 1 96 ? 20.626 4.731 -6.205 1.00 80.62 96 GLN A CA 1
ATOM 678 C C . GLN A 1 96 ? 19.687 3.793 -6.972 1.00 80.62 96 GLN A C 1
ATOM 680 O O . GLN A 1 96 ? 19.944 3.511 -8.141 1.00 80.62 96 GLN A O 1
ATOM 685 N N . ALA A 1 97 ? 18.644 3.269 -6.322 1.00 83.94 97 ALA A N 1
ATOM 686 C CA . ALA A 1 97 ? 17.702 2.335 -6.929 1.00 83.94 97 ALA A CA 1
ATOM 687 C C . ALA A 1 97 ? 16.442 2.171 -6.072 1.00 83.94 97 ALA A C 1
ATOM 689 O O . ALA A 1 97 ? 16.518 2.030 -4.850 1.00 83.94 97 ALA A O 1
ATOM 690 N N . SER A 1 98 ? 15.290 2.083 -6.736 1.00 89.62 98 SER A N 1
ATOM 691 C CA . SER A 1 98 ? 14.033 1.705 -6.093 1.00 89.62 98 SER A CA 1
ATOM 692 C C . SER A 1 98 ? 13.834 0.188 -6.103 1.00 89.62 98 SER A C 1
ATOM 694 O O . SER A 1 98 ? 14.145 -0.486 -7.084 1.00 89.62 98 SER A O 1
ATOM 696 N N . SER A 1 99 ? 13.270 -0.349 -5.023 1.00 92.56 99 SER A N 1
ATOM 697 C CA . SER A 1 99 ? 13.000 -1.784 -4.837 1.00 92.56 99 SER A CA 1
ATOM 698 C C . SER A 1 99 ? 11.616 -2.006 -4.225 1.00 92.56 99 SER A C 1
ATOM 700 O O . SER A 1 99 ? 10.979 -1.061 -3.760 1.00 92.56 99 SER A O 1
ATOM 702 N N . VAL A 1 100 ? 11.138 -3.253 -4.223 1.00 94.81 100 VAL A N 1
ATOM 703 C CA . VAL A 1 100 ? 9.856 -3.614 -3.595 1.00 94.81 100 VAL A CA 1
ATOM 704 C C . VAL A 1 100 ? 10.090 -4.622 -2.484 1.00 94.81 100 VAL A C 1
ATOM 706 O O . VAL A 1 100 ? 10.800 -5.613 -2.673 1.00 94.81 100 VAL A O 1
ATOM 709 N N . TRP A 1 101 ? 9.472 -4.373 -1.335 1.00 96.69 101 TRP A N 1
ATOM 710 C CA . TRP A 1 101 ? 9.612 -5.162 -0.117 1.00 96.69 101 TRP A CA 1
ATOM 711 C C . TRP A 1 101 ? 8.248 -5.616 0.395 1.00 96.69 101 TRP A C 1
ATOM 713 O O . TRP A 1 101 ? 7.264 -4.892 0.293 1.00 96.69 101 TRP A O 1
ATOM 723 N N . LEU A 1 102 ? 8.205 -6.820 0.954 1.00 97.44 102 LEU A N 1
ATOM 724 C CA . LEU A 1 102 ? 7.068 -7.382 1.676 1.00 97.44 102 LEU A CA 1
ATOM 725 C C . LEU A 1 102 ? 7.381 -7.336 3.171 1.00 97.44 102 LEU A C 1
ATOM 727 O O . LEU A 1 102 ? 8.400 -7.902 3.577 1.00 97.44 102 LEU A O 1
ATOM 731 N N . LEU A 1 103 ? 6.538 -6.705 3.987 1.00 97.50 103 LEU A N 1
ATOM 732 C CA . LEU A 1 103 ? 6.730 -6.704 5.441 1.00 97.50 103 LEU A CA 1
ATOM 733 C C . LEU A 1 103 ? 5.916 -7.848 6.044 1.00 97.50 103 LEU A C 1
ATOM 735 O O . LEU A 1 103 ? 4.703 -7.913 5.871 1.00 97.50 103 LEU A O 1
ATOM 739 N N . THR A 1 104 ? 6.577 -8.745 6.765 1.00 96.12 104 THR A N 1
ATOM 740 C CA . THR A 1 104 ? 5.947 -9.954 7.324 1.00 96.12 104 THR A CA 1
ATOM 741 C C . THR A 1 104 ? 5.680 -9.844 8.821 1.00 96.12 104 THR A C 1
ATOM 743 O O . THR A 1 104 ? 4.834 -10.550 9.355 1.00 96.12 104 THR A O 1
ATOM 746 N N . ALA A 1 105 ? 6.398 -8.957 9.509 1.00 95.56 105 ALA A N 1
ATOM 747 C CA . ALA A 1 105 ? 6.208 -8.631 10.919 1.00 95.56 105 ALA A CA 1
ATOM 748 C C . ALA A 1 105 ? 6.855 -7.262 11.219 1.00 95.56 105 ALA A C 1
ATOM 750 O O . ALA A 1 105 ? 7.619 -6.762 10.386 1.00 95.56 105 ALA A O 1
ATOM 751 N N . PRO A 1 106 ? 6.626 -6.657 12.400 1.00 96.12 106 PRO A N 1
ATOM 752 C CA . PRO A 1 106 ? 7.335 -5.443 12.800 1.00 96.12 106 PRO A CA 1
ATOM 753 C C . PRO A 1 106 ? 8.858 -5.618 12.708 1.00 96.12 106 PRO A C 1
ATOM 755 O O . PRO A 1 106 ? 9.421 -6.544 13.294 1.00 96.12 106 PRO A O 1
ATOM 758 N N . GLY A 1 107 ? 9.524 -4.751 11.941 1.00 95.19 107 GLY A N 1
ATOM 759 C CA . GLY A 1 107 ? 10.971 -4.809 11.712 1.00 95.19 107 GLY A CA 1
ATOM 760 C C . GLY A 1 107 ? 11.448 -5.963 10.819 1.00 95.19 107 GLY A C 1
ATOM 761 O O . GLY A 1 107 ? 12.652 -6.102 10.615 1.00 95.19 107 GLY A O 1
ATOM 762 N N . GLN A 1 108 ? 10.543 -6.783 10.271 1.00 96.62 108 GLN A N 1
ATOM 763 C CA . GLN A 1 108 ? 10.875 -7.881 9.362 1.00 96.62 108 GLN A CA 1
ATOM 764 C C . GLN A 1 108 ? 10.329 -7.600 7.965 1.00 96.62 108 GLN A C 1
ATOM 766 O O . GLN A 1 108 ? 9.116 -7.561 7.746 1.00 96.62 108 GLN A O 1
ATOM 771 N N . ALA A 1 109 ? 11.238 -7.455 7.006 1.00 96.12 109 ALA A N 1
ATOM 772 C CA . ALA A 1 109 ? 10.904 -7.243 5.609 1.00 96.12 109 ALA A CA 1
ATOM 773 C C . ALA A 1 109 ? 11.750 -8.139 4.702 1.00 96.12 109 ALA A C 1
ATOM 775 O O . ALA A 1 109 ? 12.925 -8.398 4.968 1.00 96.12 109 ALA A O 1
ATOM 776 N N . ARG A 1 110 ? 11.150 -8.585 3.600 1.00 96.00 110 ARG A N 1
ATOM 777 C CA . ARG A 1 110 ? 11.802 -9.367 2.550 1.00 96.00 110 ARG A CA 1
ATOM 778 C C . ARG A 1 110 ? 11.711 -8.613 1.235 1.00 96.00 110 ARG A C 1
ATOM 780 O O . ARG A 1 110 ? 10.616 -8.274 0.799 1.00 96.00 110 ARG A O 1
ATOM 787 N N . GLN A 1 111 ? 12.840 -8.400 0.574 1.00 95.56 111 GLN A N 1
ATOM 788 C CA . GLN A 1 111 ? 12.856 -7.846 -0.775 1.00 95.56 111 GLN A CA 1
ATOM 789 C C . GLN A 1 111 ? 12.235 -8.847 -1.760 1.00 95.56 111 GLN A C 1
ATOM 791 O O . GLN A 1 111 ? 12.560 -10.036 -1.750 1.00 95.56 111 GLN A O 1
ATOM 796 N N . VAL A 1 112 ? 11.303 -8.372 -2.585 1.00 96.25 112 VAL A N 1
ATOM 797 C CA . VAL A 1 112 ? 10.550 -9.180 -3.563 1.00 96.25 112 VAL A CA 1
ATOM 798 C C . VAL A 1 112 ? 10.737 -8.699 -5.001 1.00 96.25 112 VAL A C 1
ATOM 800 O O . VAL A 1 112 ? 10.288 -9.380 -5.924 1.00 96.25 112 VAL A O 1
ATOM 803 N N . SER A 1 113 ? 11.403 -7.554 -5.182 1.00 93.69 113 SER A N 1
ATOM 804 C CA . SER A 1 113 ? 11.922 -7.067 -6.459 1.00 93.69 113 SER A CA 1
ATOM 805 C C . SER A 1 113 ? 13.127 -6.155 -6.245 1.00 93.69 113 SER A C 1
ATOM 807 O O . SER A 1 113 ? 13.075 -5.254 -5.406 1.00 93.69 113 SER A O 1
ATOM 809 N N . ASP A 1 114 ? 14.163 -6.340 -7.062 1.00 88.31 114 ASP A N 1
ATOM 810 C CA . ASP A 1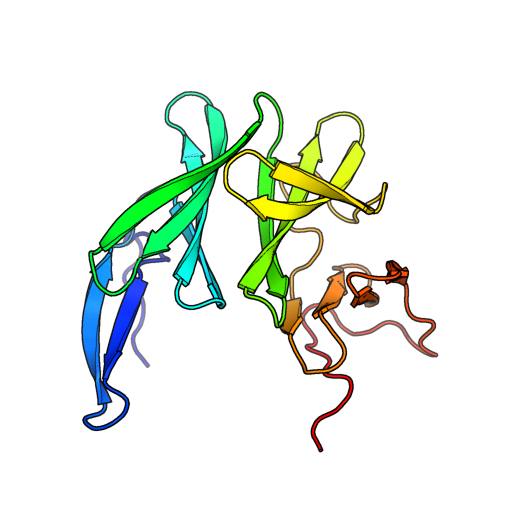 114 ? 15.386 -5.519 -7.072 1.00 88.31 114 ASP A CA 1
ATOM 811 C C . ASP A 1 114 ? 15.254 -4.261 -7.928 1.00 88.31 114 ASP A C 1
ATOM 813 O O . ASP A 1 114 ? 16.157 -3.432 -7.980 1.00 88.31 114 ASP A O 1
ATOM 817 N N . SER A 1 115 ? 14.117 -4.128 -8.608 1.00 83.38 115 SER A N 1
ATOM 818 C CA . SER A 1 115 ? 13.777 -2.952 -9.390 1.00 83.38 115 SER A CA 1
ATOM 819 C C . SER A 1 115 ? 12.324 -2.568 -9.158 1.00 83.38 115 SER A C 1
ATOM 821 O O . SER A 1 115 ? 11.444 -3.416 -8.977 1.00 83.38 115 SER A O 1
ATOM 823 N N . SER A 1 116 ? 12.076 -1.271 -9.168 1.00 82.19 116 SER A N 1
ATOM 824 C CA . SER A 1 116 ? 10.746 -0.691 -9.201 1.00 82.19 116 SER A CA 1
ATOM 825 C C . SER A 1 116 ? 10.759 0.436 -10.229 1.00 82.19 116 SER A C 1
ATOM 827 O O . SER A 1 116 ? 11.730 1.196 -10.250 1.00 82.19 116 SER A O 1
ATOM 829 N N . PRO A 1 117 ? 9.717 0.567 -11.066 1.00 73.94 117 PRO A N 1
ATOM 830 C CA . PRO A 1 117 ? 9.483 1.792 -11.809 1.00 73.94 117 PRO A CA 1
ATOM 831 C C . PRO A 1 117 ? 9.231 2.954 -10.832 1.00 73.94 117 PRO A C 1
ATOM 833 O O . PRO A 1 117 ? 8.960 2.736 -9.646 1.00 73.94 117 PRO A O 1
ATOM 836 N N . GLY A 1 118 ? 9.343 4.185 -11.333 1.00 66.06 118 GLY A N 1
ATOM 837 C CA . GLY A 1 118 ? 9.248 5.412 -10.535 1.00 66.06 118 GLY A CA 1
ATOM 838 C C . GLY A 1 118 ? 10.599 5.930 -10.021 1.00 66.06 118 GLY A C 1
ATOM 839 O O . GLY A 1 118 ? 11.644 5.308 -10.216 1.00 66.06 118 GLY A O 1
ATOM 840 N N . GLY A 1 119 ? 10.566 7.102 -9.390 1.00 59.31 119 GLY A N 1
ATOM 841 C CA . GLY A 1 119 ? 11.709 7.769 -8.753 1.00 59.31 119 GLY A CA 1
ATOM 842 C C . GLY A 1 119 ? 11.289 8.386 -7.417 1.00 59.31 119 GLY A C 1
ATOM 843 O O . GLY A 1 119 ? 10.151 8.180 -7.000 1.00 59.31 119 GLY A O 1
ATOM 844 N N . ASP A 1 120 ? 12.182 9.145 -6.776 1.00 56.31 120 ASP A N 1
ATOM 845 C CA . ASP A 1 120 ? 12.002 9.663 -5.404 1.00 56.31 120 ASP A CA 1
ATOM 846 C C . ASP A 1 120 ? 10.646 10.368 -5.169 1.00 56.31 120 ASP A C 1
ATOM 848 O O . ASP A 1 120 ? 10.061 10.211 -4.101 1.00 56.31 120 ASP A O 1
ATOM 852 N N . ASP A 1 121 ? 10.091 11.039 -6.189 1.00 53.22 121 ASP A N 1
ATOM 853 C CA . ASP A 1 121 ? 8.853 11.830 -6.081 1.00 53.22 121 ASP A CA 1
ATOM 854 C C . ASP A 1 121 ? 7.651 11.289 -6.886 1.00 53.22 121 ASP A C 1
ATOM 856 O O . ASP A 1 121 ? 6.591 11.917 -6.912 1.00 53.22 121 ASP A O 1
ATOM 860 N N . THR A 1 122 ? 7.769 10.155 -7.591 1.00 57.72 122 THR A N 1
ATOM 861 C CA . THR A 1 122 ? 6.670 9.630 -8.435 1.00 57.72 122 THR A CA 1
ATOM 862 C C . THR A 1 122 ? 6.333 8.187 -8.062 1.00 57.72 122 THR A C 1
ATOM 864 O O . THR A 1 122 ? 7.220 7.332 -8.155 1.00 57.72 122 THR A O 1
ATOM 867 N N . PRO A 1 123 ? 5.077 7.886 -7.661 1.00 59.22 123 PRO A N 1
ATOM 868 C CA . PRO A 1 123 ? 4.657 6.525 -7.347 1.00 59.22 123 PRO A CA 1
ATOM 869 C C . PRO A 1 123 ? 4.985 5.584 -8.505 1.00 59.22 123 PRO A C 1
ATOM 871 O O . PRO A 1 123 ? 4.530 5.798 -9.622 1.00 59.22 123 PRO A O 1
ATOM 874 N N . GLY A 1 124 ? 5.737 4.516 -8.240 1.00 71.19 124 GLY A N 1
ATOM 875 C CA . GLY A 1 124 ? 6.027 3.516 -9.269 1.00 71.19 124 GLY A CA 1
ATOM 876 C C . GLY A 1 124 ? 4.793 2.736 -9.712 1.00 71.19 124 GLY A C 1
ATOM 877 O O . GLY A 1 124 ? 4.760 2.204 -10.816 1.00 71.19 124 GLY A O 1
ATOM 878 N N . TYR A 1 125 ? 3.779 2.670 -8.847 1.00 83.88 125 TYR A N 1
ATOM 879 C CA . TYR A 1 125 ? 2.609 1.814 -9.007 1.00 83.88 125 TYR A CA 1
ATOM 880 C C . TYR A 1 125 ? 1.325 2.576 -8.640 1.00 83.88 125 TYR A C 1
ATOM 882 O O . TYR A 1 125 ? 0.840 2.451 -7.514 1.00 83.88 125 TYR A O 1
ATOM 890 N N . PRO A 1 126 ? 0.751 3.381 -9.553 1.00 77.94 126 PRO A N 1
ATOM 891 C CA . PRO A 1 126 ? -0.462 4.172 -9.295 1.00 77.94 126 PRO A CA 1
ATOM 892 C C . PRO A 1 126 ? -1.718 3.333 -9.017 1.00 77.94 126 PRO A C 1
ATOM 894 O O . PRO A 1 126 ? -2.719 3.855 -8.522 1.00 77.94 126 PRO A O 1
ATOM 897 N N . ALA A 1 127 ? -1.715 2.049 -9.379 1.00 82.88 127 ALA A N 1
ATOM 898 C CA . ALA A 1 127 ? -2.859 1.175 -9.188 1.00 82.88 127 ALA A CA 1
ATOM 899 C C . ALA A 1 127 ? -2.419 -0.231 -8.790 1.00 82.88 127 ALA A C 1
ATOM 901 O O . ALA A 1 127 ? -1.600 -0.861 -9.462 1.00 82.88 127 ALA A O 1
ATOM 902 N N . ALA A 1 128 ? -3.036 -0.721 -7.717 1.00 88.81 128 ALA A N 1
ATOM 903 C CA . ALA A 1 128 ? -2.867 -2.067 -7.212 1.00 88.81 128 ALA A CA 1
ATOM 904 C C . ALA A 1 128 ? -4.222 -2.695 -6.870 1.00 88.81 128 ALA A C 1
ATOM 906 O O . ALA A 1 128 ? -5.145 -2.003 -6.427 1.00 88.81 128 ALA A O 1
ATOM 907 N N . VAL A 1 129 ? -4.339 -4.004 -7.071 1.00 90.62 129 VAL A N 1
ATOM 908 C CA . VAL A 1 129 ? -5.502 -4.802 -6.670 1.00 90.62 129 VAL A CA 1
ATOM 909 C C . VAL A 1 129 ? -5.021 -6.132 -6.111 1.00 90.62 129 VAL A C 1
ATOM 911 O O . VAL A 1 129 ? -4.193 -6.803 -6.722 1.00 90.62 129 VAL A O 1
ATOM 914 N N . THR A 1 130 ? -5.578 -6.523 -4.971 1.00 91.94 130 THR A N 1
ATOM 915 C CA . THR A 1 130 ? -5.336 -7.827 -4.354 1.00 91.94 130 THR A CA 1
ATOM 916 C C . THR A 1 130 ? -6.504 -8.760 -4.648 1.00 91.94 130 THR A C 1
ATOM 918 O O . THR A 1 130 ? -7.660 -8.386 -4.455 1.00 91.94 130 THR A O 1
ATOM 921 N N . ASP A 1 131 ? -6.203 -9.974 -5.100 1.00 90.25 131 ASP A N 1
ATOM 922 C CA . ASP A 1 131 ? -7.155 -11.068 -5.285 1.00 90.25 131 ASP A CA 1
ATOM 923 C C . ASP A 1 131 ? -6.589 -12.397 -4.747 1.00 90.25 131 ASP A C 1
ATOM 925 O O . ASP A 1 131 ? -5.495 -12.447 -4.179 1.00 90.25 131 ASP A O 1
ATOM 929 N N . ALA A 1 132 ? -7.330 -13.497 -4.917 1.00 87.06 132 ALA A N 1
ATOM 930 C CA . ALA A 1 132 ? -6.896 -14.829 -4.480 1.00 87.06 132 ALA A CA 1
ATOM 931 C C . ALA A 1 132 ? -5.609 -15.317 -5.181 1.00 87.06 132 ALA A C 1
ATOM 933 O O . ALA A 1 132 ? -4.934 -16.225 -4.698 1.00 87.06 132 ALA A O 1
ATOM 934 N N . GLY A 1 133 ? -5.264 -14.727 -6.326 1.00 85.56 133 GLY A N 1
ATOM 935 C CA . GLY A 1 133 ? -4.039 -14.984 -7.068 1.00 85.56 133 GLY A CA 1
ATOM 936 C C . GLY A 1 133 ? -2.856 -14.113 -6.633 1.00 85.56 133 GLY A C 1
ATOM 937 O O . GLY A 1 133 ? -1.763 -14.316 -7.164 1.00 85.56 133 GLY A O 1
ATOM 938 N N . GLY A 1 134 ? -3.017 -13.176 -5.701 1.00 92.56 134 GLY A N 1
ATOM 939 C CA . GLY A 1 134 ? -1.953 -12.293 -5.223 1.00 92.56 134 GLY A CA 1
ATOM 940 C C . GLY A 1 134 ? -2.240 -10.825 -5.521 1.00 92.56 134 GLY A C 1
ATOM 941 O O . GLY A 1 134 ? -3.390 -10.398 -5.532 1.00 92.56 134 GLY A O 1
ATOM 942 N N . VAL A 1 135 ? -1.187 -10.034 -5.731 1.00 93.69 135 VAL A N 1
ATOM 943 C CA . VAL A 1 135 ? -1.320 -8.586 -5.955 1.00 93.69 135 VAL A CA 1
ATOM 944 C C . VAL A 1 135 ? -0.963 -8.251 -7.395 1.00 93.69 135 VAL A C 1
ATOM 946 O O . VAL A 1 135 ? 0.138 -8.550 -7.854 1.00 93.69 135 VAL A O 1
ATOM 949 N N . TRP A 1 136 ? -1.880 -7.601 -8.097 1.00 92.19 136 TRP A N 1
ATOM 950 C CA . TRP A 1 136 ? -1.677 -7.047 -9.429 1.00 92.19 136 TRP A CA 1
ATOM 951 C C . TRP A 1 136 ? -1.360 -5.569 -9.314 1.00 92.19 136 TRP A C 1
ATOM 953 O O . TRP A 1 136 ? -2.081 -4.843 -8.633 1.00 92.19 136 TRP A O 1
ATOM 963 N N . VAL A 1 137 ? -0.302 -5.121 -9.984 1.00 89.25 137 VAL A N 1
ATOM 964 C CA . VAL A 1 137 ? 0.095 -3.710 -9.999 1.00 89.25 137 VAL A CA 1
ATOM 965 C C . VAL A 1 137 ? 0.411 -3.268 -11.416 1.00 89.25 137 VAL A C 1
ATOM 967 O O . VAL A 1 137 ? 1.046 -4.003 -12.174 1.00 89.25 137 VAL A O 1
ATOM 970 N N . SER A 1 138 ? -0.026 -2.067 -11.773 1.00 86.19 138 SER A N 1
ATOM 971 C CA . SER A 1 138 ? 0.373 -1.405 -13.015 1.00 86.19 138 SER A CA 1
ATOM 972 C C . SER A 1 138 ? 1.318 -0.259 -12.699 1.00 86.19 138 SER A C 1
ATOM 974 O O . SER A 1 138 ? 1.071 0.455 -11.724 1.00 86.19 138 SER A O 1
ATOM 976 N N . ASP A 1 139 ? 2.330 -0.048 -13.533 1.00 84.00 139 ASP A N 1
ATOM 977 C CA . ASP A 1 139 ? 3.158 1.156 -13.476 1.00 84.00 139 ASP A CA 1
ATOM 978 C C . ASP A 1 139 ? 2.644 2.273 -14.401 1.00 84.00 139 ASP A C 1
ATOM 980 O O . ASP A 1 139 ? 1.743 2.074 -15.223 1.00 84.00 139 ASP A O 1
ATOM 984 N N . ASP A 1 140 ? 3.232 3.464 -14.279 1.00 78.69 140 ASP A N 1
ATOM 985 C CA . ASP A 1 140 ? 2.937 4.608 -15.157 1.00 78.69 140 ASP A CA 1
ATOM 986 C C . ASP A 1 140 ? 3.392 4.393 -16.616 1.00 78.69 140 ASP A C 1
ATOM 988 O O . ASP A 1 140 ? 2.977 5.117 -17.521 1.00 78.69 140 ASP A O 1
ATOM 992 N N . GLY A 1 141 ? 4.234 3.389 -16.874 1.00 77.38 141 GLY A N 1
ATOM 993 C CA . GLY A 1 141 ? 4.630 2.965 -18.217 1.00 77.38 141 GLY A CA 1
ATOM 994 C C . GLY A 1 141 ? 3.623 2.022 -18.884 1.00 77.38 141 GLY A C 1
ATOM 995 O O . GLY A 1 141 ? 3.801 1.660 -20.051 1.00 77.38 141 GLY A O 1
ATOM 996 N N . GLY A 1 142 ? 2.573 1.613 -18.166 1.00 77.62 142 GLY A N 1
ATOM 997 C CA . GLY A 1 142 ? 1.574 0.659 -18.634 1.00 77.62 142 GLY A CA 1
ATOM 998 C C . GLY A 1 142 ? 2.019 -0.804 -18.578 1.00 77.62 142 GLY A C 1
ATOM 999 O O . GLY A 1 142 ? 1.358 -1.669 -19.164 1.00 77.62 142 GLY A O 1
ATOM 1000 N N . ALA A 1 143 ? 3.133 -1.111 -17.911 1.00 84.81 143 ALA A N 1
ATOM 1001 C CA . ALA A 1 143 ? 3.518 -2.483 -17.625 1.00 84.81 143 ALA A CA 1
ATOM 1002 C C . ALA A 1 143 ? 2.677 -3.039 -16.470 1.00 84.81 143 ALA A C 1
ATOM 1004 O O . ALA A 1 143 ? 2.377 -2.353 -15.494 1.00 84.81 143 ALA A O 1
ATOM 1005 N N . LEU A 1 144 ? 2.302 -4.312 -16.594 1.00 87.38 144 LEU A N 1
ATOM 1006 C CA . LEU A 1 144 ? 1.582 -5.056 -15.569 1.00 87.38 144 LEU A CA 1
ATOM 1007 C C . LEU A 1 144 ? 2.551 -5.980 -14.840 1.00 87.38 144 LEU A C 1
ATOM 1009 O O . LEU A 1 144 ? 3.380 -6.644 -15.467 1.00 87.38 144 LEU A O 1
ATOM 1013 N N . TYR A 1 145 ? 2.398 -6.075 -13.527 1.00 90.75 145 TYR A N 1
ATOM 1014 C CA . TYR A 1 145 ? 3.135 -7.000 -12.687 1.00 90.75 145 TYR A CA 1
ATOM 1015 C C . TYR A 1 145 ? 2.175 -7.771 -11.790 1.00 90.75 145 TYR A C 1
ATOM 1017 O O . TYR A 1 145 ? 1.113 -7.280 -11.406 1.00 90.75 145 TYR A O 1
ATOM 1025 N N . ARG A 1 146 ? 2.586 -8.983 -11.427 1.00 92.94 146 ARG A N 1
ATOM 1026 C CA . ARG A 1 146 ? 1.924 -9.815 -10.431 1.00 92.94 146 ARG A CA 1
ATOM 1027 C C . ARG A 1 146 ? 2.917 -10.171 -9.340 1.00 92.94 146 ARG A C 1
ATOM 1029 O O . ARG A 1 146 ? 3.993 -10.703 -9.616 1.00 92.94 146 ARG A O 1
ATOM 1036 N N . PHE A 1 147 ? 2.539 -9.910 -8.102 1.00 94.94 147 PHE A N 1
ATOM 1037 C CA . PHE A 1 147 ? 3.214 -10.420 -6.927 1.00 94.94 147 PHE A CA 1
ATOM 1038 C C . PHE A 1 147 ? 2.524 -11.687 -6.427 1.00 94.94 147 PHE A C 1
ATOM 1040 O O . PHE A 1 147 ? 1.303 -11.732 -6.275 1.00 94.94 147 PHE A O 1
ATOM 1047 N N . SER A 1 148 ? 3.341 -12.692 -6.113 1.00 93.69 148 SER A N 1
ATOM 1048 C CA . SER A 1 148 ? 2.969 -13.779 -5.211 1.00 93.69 148 SER A CA 1
ATOM 1049 C C . SER A 1 148 ? 4.101 -14.018 -4.207 1.00 93.69 148 SER A C 1
ATOM 1051 O O . SER A 1 148 ? 5.273 -13.823 -4.565 1.00 93.69 148 SER A O 1
ATOM 1053 N N . PRO A 1 149 ? 3.808 -14.509 -2.988 1.00 89.00 149 PRO A N 1
ATOM 1054 C CA . PRO A 1 149 ? 4.844 -14.825 -2.009 1.00 89.00 149 PRO A CA 1
ATOM 1055 C C . PRO A 1 149 ? 5.928 -15.761 -2.564 1.00 89.00 149 PRO A C 1
ATOM 1057 O O . PRO A 1 149 ? 7.113 -15.534 -2.304 1.00 89.00 149 PRO A O 1
ATOM 1060 N N . SER A 1 150 ? 5.533 -16.742 -3.387 1.00 88.62 150 SER A N 1
ATOM 1061 C CA . SER A 1 150 ? 6.420 -17.747 -3.986 1.00 88.62 150 SER A CA 1
ATOM 1062 C C . SER A 1 150 ? 7.315 -17.229 -5.113 1.00 88.62 150 SER A C 1
ATOM 1064 O O . SER A 1 150 ? 8.436 -17.705 -5.262 1.00 88.62 150 SER A O 1
ATOM 1066 N N . THR A 1 151 ? 6.843 -16.278 -5.925 1.00 89.81 151 THR A N 1
ATOM 1067 C CA . THR A 1 151 ? 7.564 -15.847 -7.142 1.00 89.81 151 THR A CA 1
ATOM 1068 C C . THR A 1 151 ? 8.198 -14.467 -7.025 1.00 89.81 151 THR A C 1
ATOM 1070 O O . THR A 1 151 ? 8.975 -14.087 -7.907 1.00 89.81 151 THR A O 1
ATOM 1073 N N . GLY A 1 152 ? 7.854 -13.716 -5.974 1.00 93.75 152 GLY A N 1
ATOM 1074 C CA . GLY A 1 152 ? 8.108 -12.282 -5.898 1.00 93.75 152 GLY A CA 1
ATOM 1075 C C . GLY A 1 152 ? 7.239 -11.507 -6.889 1.00 93.75 152 GLY A C 1
ATOM 1076 O O . GLY A 1 152 ? 6.273 -12.048 -7.441 1.00 93.75 152 GLY A O 1
ATOM 1077 N N . LEU A 1 153 ? 7.591 -10.241 -7.108 1.00 94.44 153 LEU A N 1
ATOM 1078 C CA . LEU A 1 153 ? 6.934 -9.385 -8.091 1.00 94.44 153 LEU A CA 1
ATOM 1079 C C . LEU A 1 153 ? 7.526 -9.661 -9.477 1.00 94.44 153 LEU A C 1
ATOM 1081 O O . LEU A 1 153 ? 8.731 -9.535 -9.694 1.00 94.44 153 LEU A O 1
ATOM 1085 N N . ARG A 1 154 ? 6.682 -10.069 -10.423 1.00 91.88 154 ARG A N 1
ATOM 1086 C CA . ARG A 1 154 ? 7.093 -10.419 -11.786 1.00 91.88 154 ARG A CA 1
ATOM 1087 C C . ARG A 1 154 ? 6.280 -9.635 -12.792 1.00 91.88 154 ARG A C 1
ATOM 1089 O O . ARG A 1 154 ? 5.064 -9.538 -12.658 1.00 91.88 154 ARG A O 1
ATOM 1096 N N . ARG A 1 155 ? 6.953 -9.112 -13.816 1.00 88.94 155 ARG A N 1
ATOM 1097 C CA . ARG A 1 155 ? 6.278 -8.520 -14.969 1.00 88.94 155 ARG A CA 1
ATOM 1098 C C . ARG A 1 155 ? 5.456 -9.595 -15.675 1.00 88.94 155 ARG A C 1
ATOM 1100 O O . ARG A 1 155 ? 5.904 -10.731 -15.816 1.00 88.94 155 ARG A O 1
ATOM 1107 N N . VAL A 1 156 ? 4.259 -9.220 -16.094 1.00 88.81 156 VAL A N 1
ATOM 1108 C CA . VAL A 1 156 ? 3.340 -10.060 -16.852 1.00 88.81 156 VAL A CA 1
ATOM 1109 C C . VAL A 1 156 ? 3.437 -9.653 -18.311 1.00 88.81 156 VAL A C 1
ATOM 1111 O O . VAL A 1 156 ? 3.321 -8.471 -18.646 1.00 88.81 156 VAL A O 1
ATOM 1114 N N . ASP A 1 157 ? 3.643 -10.636 -19.179 1.00 84.12 157 ASP A N 1
ATOM 1115 C CA . ASP A 1 157 ? 3.622 -10.408 -20.615 1.00 84.12 157 ASP A CA 1
ATOM 1116 C C . ASP A 1 157 ? 2.183 -10.210 -21.070 1.00 84.12 157 ASP A C 1
ATOM 1118 O O . ASP A 1 157 ? 1.360 -11.127 -21.065 1.00 84.12 157 ASP A O 1
ATOM 1122 N N . VAL A 1 158 ? 1.883 -8.976 -21.457 1.00 75.31 158 VAL A N 1
ATOM 1123 C CA . VAL A 1 158 ? 0.593 -8.588 -22.009 1.00 75.31 158 VAL A CA 1
ATOM 1124 C C . VAL A 1 158 ? 0.771 -8.068 -23.432 1.00 75.31 158 VAL A C 1
ATOM 1126 O O . VAL A 1 158 ? 1.742 -7.368 -23.721 1.00 75.31 158 VAL A O 1
ATOM 1129 N N . PRO A 1 159 ? -0.152 -8.397 -24.354 1.00 65.81 159 PRO A N 1
ATOM 1130 C CA . PRO A 1 159 ? 0.010 -8.096 -25.776 1.00 65.81 159 PRO A CA 1
ATOM 1131 C C . PRO A 1 159 ? -0.043 -6.595 -26.102 1.00 65.81 159 PRO A C 1
ATOM 1133 O O . PRO A 1 159 ? 0.251 -6.208 -27.232 1.00 65.81 159 PRO A O 1
ATOM 1136 N N . ARG A 1 160 ? -0.446 -5.746 -25.147 1.00 69.00 160 ARG A N 1
ATOM 1137 C CA . ARG A 1 160 ? -0.470 -4.281 -25.256 1.00 69.00 160 ARG A CA 1
ATOM 1138 C C . ARG A 1 160 ? -0.155 -3.661 -23.898 1.00 69.00 160 ARG A C 1
ATOM 1140 O O . ARG A 1 160 ? -0.499 -4.245 -22.875 1.00 69.00 160 ARG A O 1
ATOM 1147 N N . LEU A 1 161 ? 0.457 -2.476 -23.908 1.00 67.38 161 LEU A N 1
ATOM 1148 C CA . LEU A 1 161 ? 0.597 -1.659 -22.702 1.00 67.38 161 LEU A CA 1
ATOM 1149 C C . LEU A 1 161 ? -0.791 -1.293 -22.168 1.00 67.38 161 LEU A C 1
ATOM 1151 O O . LEU A 1 161 ? -1.694 -0.965 -22.946 1.00 67.38 161 LEU A O 1
ATOM 1155 N N . PHE A 1 162 ? -0.947 -1.352 -20.850 1.00 69.38 162 PHE A N 1
ATOM 1156 C CA . PHE A 1 162 ? -2.154 -0.898 -20.180 1.00 69.38 162 PHE A CA 1
ATOM 1157 C C . PHE A 1 162 ? -2.151 0.633 -20.092 1.00 69.38 162 PHE A C 1
ATOM 1159 O O . PHE A 1 162 ? -1.130 1.219 -19.741 1.00 69.38 162 PHE A O 1
ATOM 1166 N N . PRO A 1 163 ? -3.268 1.311 -20.399 1.00 69.75 163 PRO A N 1
ATOM 1167 C CA . PRO A 1 163 ? -3.444 2.711 -20.044 1.00 69.75 163 PRO A CA 1
ATOM 1168 C C . PRO A 1 163 ? -3.111 2.962 -18.568 1.00 69.75 163 PRO A C 1
ATOM 1170 O O . PRO A 1 163 ? -3.452 2.153 -17.700 1.00 69.75 163 PRO A O 1
ATOM 1173 N N . THR A 1 164 ? -2.476 4.098 -18.286 1.00 66.25 164 THR A N 1
ATOM 1174 C CA . THR A 1 164 ? -2.120 4.494 -16.922 1.00 66.25 164 THR A CA 1
ATOM 1175 C C . THR A 1 164 ? -3.351 4.543 -16.019 1.00 66.25 164 THR A C 1
ATOM 1177 O O . THR A 1 164 ? -4.427 4.998 -16.411 1.00 66.25 164 THR A O 1
ATOM 1180 N N . GLY A 1 165 ? -3.204 4.023 -14.799 1.00 63.25 165 GLY A N 1
ATOM 1181 C CA . GLY A 1 165 ? -4.281 3.973 -13.808 1.00 63.25 165 GLY A CA 1
ATOM 1182 C C . GLY A 1 165 ? -5.343 2.890 -14.040 1.00 63.25 165 GLY A C 1
ATOM 1183 O O . GLY A 1 165 ? -6.317 2.835 -13.284 1.00 63.25 165 GLY A O 1
ATOM 1184 N N . GLN A 1 166 ? -5.192 2.012 -15.040 1.00 70.44 166 GLN A N 1
ATOM 1185 C CA . GLN A 1 166 ? -6.105 0.882 -15.205 1.00 70.44 166 GLN A CA 1
ATOM 1186 C C . GLN A 1 166 ? -5.858 -0.184 -14.128 1.00 70.44 166 GLN A C 1
ATOM 1188 O O . GLN A 1 166 ? -4.747 -0.669 -13.940 1.00 70.44 166 GLN A O 1
ATOM 1193 N N . ARG A 1 167 ? -6.926 -0.583 -13.431 1.00 71.00 167 ARG A N 1
ATOM 1194 C CA . ARG A 1 167 ? -6.895 -1.682 -12.458 1.00 71.00 167 ARG A CA 1
ATOM 1195 C C . ARG A 1 167 ? -7.121 -3.016 -13.163 1.00 71.00 167 ARG A C 1
ATOM 1197 O O . ARG A 1 167 ? -7.998 -3.118 -14.019 1.00 71.00 167 ARG A O 1
ATOM 1204 N N . VAL A 1 168 ? -6.360 -4.033 -12.769 1.00 73.31 168 VAL A N 1
ATOM 1205 C CA . VAL A 1 168 ? -6.451 -5.398 -13.304 1.00 73.31 168 VAL A CA 1
ATOM 1206 C C . VAL A 1 168 ? -6.687 -6.366 -12.146 1.00 73.31 168 VAL A C 1
ATOM 1208 O O . VAL A 1 168 ? -6.069 -6.219 -11.098 1.00 73.31 168 VAL A O 1
ATOM 1211 N N . ALA A 1 169 ? -7.576 -7.340 -12.338 1.00 72.56 169 ALA A N 1
ATOM 1212 C CA . ALA A 1 169 ? -7.797 -8.460 -11.425 1.00 72.56 169 ALA A CA 1
ATOM 1213 C C . ALA A 1 169 ? -7.722 -9.769 -12.225 1.00 72.56 169 ALA A C 1
ATOM 1215 O O . ALA A 1 169 ? -8.212 -9.837 -13.354 1.00 72.56 169 ALA A O 1
ATOM 1216 N N . GLY A 1 170 ? -7.079 -10.785 -11.658 1.00 61.12 170 GLY A N 1
ATOM 1217 C CA . GLY A 1 170 ? -6.699 -12.024 -12.335 1.00 61.12 170 GLY A CA 1
ATOM 1218 C C . GLY A 1 170 ? -7.622 -13.215 -12.096 1.00 61.12 170 GLY A C 1
ATOM 1219 O O . GLY A 1 170 ? -7.297 -14.312 -12.546 1.00 61.12 170 GLY A O 1
ATOM 1220 N N . GLY A 1 171 ? -8.748 -13.045 -11.401 1.00 60.16 171 GLY A N 1
ATOM 1221 C CA . GLY A 1 171 ? -9.596 -14.185 -11.055 1.00 60.16 171 GLY A CA 1
ATOM 1222 C C . GLY A 1 171 ? -10.858 -13.831 -10.286 1.00 60.16 171 GLY A C 1
ATOM 1223 O O . GLY A 1 171 ? -11.084 -14.377 -9.212 1.00 60.16 171 GLY A O 1
ATOM 1224 N N . CYS A 1 172 ? -11.690 -12.936 -10.822 1.00 50.81 172 CYS A N 1
ATOM 1225 C CA . CYS A 1 172 ? -13.064 -12.811 -10.338 1.00 50.81 172 CYS A CA 1
ATOM 1226 C C . CYS A 1 172 ? -13.843 -14.066 -10.768 1.00 50.81 172 CYS A C 1
ATOM 1228 O O . CYS A 1 172 ? -14.380 -14.100 -11.875 1.00 50.81 172 CYS A O 1
ATOM 1230 N N . SER A 1 173 ? -13.838 -15.109 -9.937 1.00 49.81 173 SER A N 1
ATOM 1231 C CA . SER A 1 173 ? -14.725 -16.274 -10.057 1.00 49.81 173 SER A CA 1
ATOM 1232 C C . SER A 1 173 ? -15.870 -16.177 -9.067 1.00 49.81 173 SER A C 1
ATOM 1234 O O . SER A 1 173 ? -15.551 -15.927 -7.882 1.00 49.81 173 SER A O 1
#

Foldseek 3Di:
DDDDDPPQAPAWDWDADPVPRDIDGLGGRDPQWHQDEDAQQWTWIWGADDVGWIFIWTANSVVRDIDTQDTDGQWGWAFQYAENNRWTWIWTAHPVAIFIWTGPGRVDIDTLGRHAADHRPDDQFLDWDYDPQIIWTAGCQQWIWGADPVRGIGTDDDPDRHHPPDYDDDDPD

Radius of gyration: 16.41 Å; chains: 1; bounding box: 47×42×45 Å

Secondary structure (DSSP, 8-state):
--PPPTTSPS--EEEE-TTT--EEEEE---TTEEEEEEETTEEEEEEEPTTS-EEEEEE-TTT--EEEEEEETTSEEEEEEE-TTSPEEEEEE-SS-EEEEEEEETTEEEEEES--SSBTTB-S-SEEEEETTEEEEE-TTS-EEEEETTTEEEEE--SSPPPTT----S---

Sequence (173 aa):
MHRHRAGEPAGGLLLLDPGSGAARSLRPAEAGVEWAGVGGGAAWASATLPGGGEEVQRLDPEHGTVAVWMHREGAGLRLIAVDGDGHPLVQVAAPQASSVWLLTAPGQARQVSDSSPGGDDTPGYPAAVTDAGGVWVSDDGGALYRFSPSTGLRRVDVPRLFPTGQRVAGGCS

pLDDT: mean 84.29, std 14.68, range [33.62, 97.5]